Protein AF-A0A7C9TB06-F1 (afdb_monomer)

pLDDT: mean 81.24, std 16.53, range [35.62, 96.31]

Foldseek 3Di:
DDDPDDLCLQVVLVPDDPVVNVVVVVVDDDDDDDVPDDQDDPPDDNPDDDRDNDDDDDDDDCDPVNDDDDD

Solvent-accessible surface area (backbone atoms only — not comparable to full-atom values): 5287 Å² total; per-residue (Å²): 131,81,69,94,72,55,73,64,65,18,67,71,57,51,69,44,57,68,71,64,37,55,64,47,54,79,74,64,74,95,72,89,85,59,91,90,63,81,92,75,58,94,93,61,81,88,86,75,87,83,76,63,68,89,66,87,86,81,87,82,81,82,50,99,79,78,64,86,82,87,128

InterPro domains:
  IPR018490 Cyclic nucleotide-binding domain superfamily [SSF51206] (9-67)

Radius of gyration: 15.77 Å; Cα contacts (8 Å, |Δi|>4): 22; chains: 1; bounding box: 43×26×31 Å

Secondary structure (DSSP, 8-state):
---S--GGGSHHHHTS-HHHHHHHHTT----PPPTT--S--TTS--------SS---------TT------

Mean predicted aligned error: 8.75 Å

Sequence (71 aa):
MSSIHNPSQNHLLAALPTAEFDALAAHLELVPLRLGESLYEPGEKLQHAYFPTTAIVSLHYVTESGASAET

Structure (mmCIF, N/CA/C/O backbone):
data_AF-A0A7C9TB06-F1
#
_entry.id   AF-A0A7C9TB06-F1
#
loop_
_atom_site.group_PDB
_atom_site.id
_atom_site.type_symbol
_atom_site.label_atom_id
_atom_site.label_alt_id
_atom_site.label_comp_id
_atom_site.label_asym_id
_atom_site.label_entity_id
_atom_site.label_seq_id
_atom_site.pdbx_PDB_ins_code
_atom_site.Cartn_x
_atom_site.Cartn_y
_atom_site.Cartn_z
_atom_site.occupancy
_atom_site.B_iso_or_equiv
_atom_site.auth_seq_id
_atom_site.auth_comp_id
_atom_site.auth_asym_id
_atom_site.auth_atom_id
_atom_site.pdbx_PDB_model_num
ATOM 1 N N . MET A 1 1 ? -16.478 -16.118 8.331 1.00 42.31 1 MET A N 1
ATOM 2 C CA . MET A 1 1 ? -15.146 -16.572 7.881 1.00 42.31 1 MET A CA 1
ATOM 3 C C . MET A 1 1 ? -14.223 -15.387 8.045 1.00 42.31 1 MET A C 1
ATOM 5 O O . MET A 1 1 ? -14.294 -14.466 7.246 1.00 42.31 1 MET A O 1
ATOM 9 N N . SER A 1 2 ? -13.506 -15.329 9.164 1.00 46.91 2 SER A N 1
ATOM 10 C CA . SER A 1 2 ? -12.649 -14.198 9.520 1.00 46.91 2 SER A CA 1
ATOM 11 C C . SER A 1 2 ? -11.584 -14.046 8.440 1.00 46.91 2 SER A C 1
ATOM 13 O O . SER A 1 2 ? -10.837 -14.996 8.202 1.00 46.91 2 SER A O 1
ATOM 15 N N . SER A 1 3 ? -11.548 -12.913 7.737 1.00 60.78 3 SER A N 1
ATOM 16 C CA . SER A 1 3 ? -10.466 -12.652 6.796 1.00 60.78 3 SER A CA 1
ATOM 17 C C . SER A 1 3 ? -9.158 -12.693 7.585 1.00 60.78 3 SER A C 1
ATOM 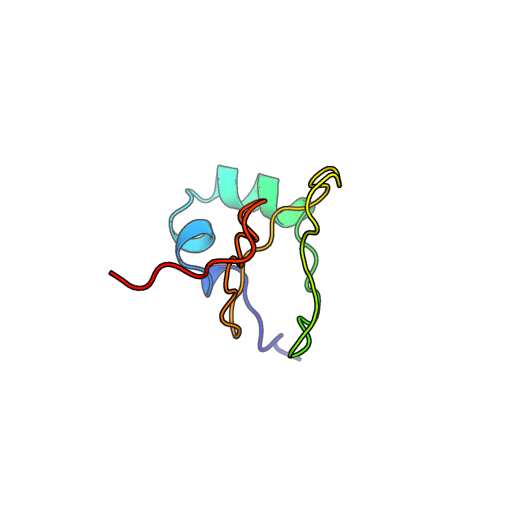19 O O . SER A 1 3 ? -8.968 -11.950 8.542 1.00 60.78 3 SER A O 1
ATOM 21 N N . ILE A 1 4 ? -8.262 -13.607 7.213 1.00 68.06 4 ILE A N 1
ATOM 22 C CA . ILE A 1 4 ? -6.924 -13.749 7.818 1.00 68.06 4 ILE A CA 1
ATOM 23 C C . ILE A 1 4 ? -6.080 -12.479 7.567 1.00 68.06 4 ILE A C 1
ATOM 25 O O . ILE A 1 4 ? -5.048 -12.262 8.198 1.00 68.06 4 ILE A O 1
ATOM 29 N N . HIS A 1 5 ? -6.564 -11.616 6.672 1.00 73.88 5 HIS A N 1
ATOM 30 C CA . HIS A 1 5 ? -5.964 -10.359 6.272 1.00 73.88 5 HIS A CA 1
ATOM 31 C C . HIS A 1 5 ? -6.764 -9.190 6.852 1.00 73.88 5 HIS A C 1
ATOM 33 O O . HIS A 1 5 ? -7.962 -9.051 6.586 1.00 73.88 5 HIS A O 1
ATOM 39 N N . ASN A 1 6 ? -6.082 -8.371 7.650 1.00 83.94 6 ASN A N 1
ATOM 40 C CA . ASN A 1 6 ? -6.583 -7.119 8.200 1.00 83.94 6 ASN A CA 1
ATOM 41 C C . ASN A 1 6 ? -5.617 -5.987 7.792 1.00 83.94 6 ASN A C 1
ATOM 43 O O . ASN A 1 6 ? -4.421 -6.109 8.067 1.00 83.94 6 ASN A O 1
ATOM 47 N N . PRO A 1 7 ? -6.095 -4.879 7.189 1.00 85.81 7 PRO A N 1
ATOM 48 C CA . PRO A 1 7 ? -5.254 -3.726 6.865 1.00 85.81 7 PRO A CA 1
ATOM 49 C C . PRO A 1 7 ? -4.436 -3.185 8.050 1.00 85.81 7 PRO A C 1
ATOM 51 O O . PRO A 1 7 ? -3.325 -2.705 7.847 1.00 85.81 7 PRO A O 1
ATOM 54 N N . SER A 1 8 ? -4.914 -3.336 9.292 1.00 85.94 8 SER A N 1
ATOM 55 C CA . SER A 1 8 ? -4.187 -2.9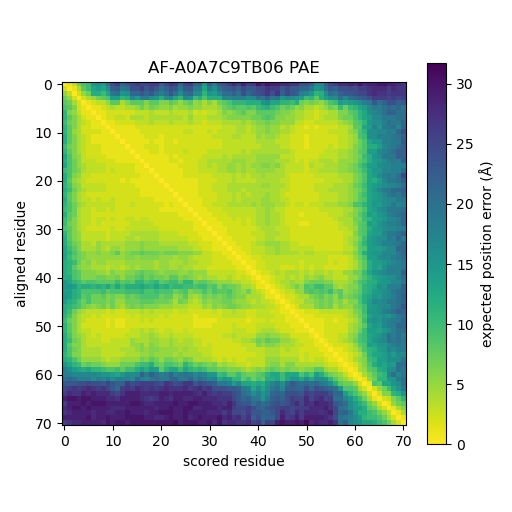65 10.518 1.00 85.94 8 SER A CA 1
ATOM 56 C C . SER A 1 8 ? -2.908 -3.783 10.762 1.00 85.94 8 SER A C 1
ATOM 58 O O . SER A 1 8 ? -2.145 -3.466 11.667 1.00 85.94 8 SER A O 1
ATOM 60 N N . GLN A 1 9 ? -2.659 -4.852 9.999 1.00 89.88 9 GLN A N 1
ATOM 61 C CA . GLN A 1 9 ? -1.375 -5.565 10.025 1.00 89.88 9 GLN A CA 1
ATOM 62 C C . GLN A 1 9 ? -0.266 -4.748 9.351 1.00 89.88 9 GLN A C 1
ATOM 64 O O . GLN A 1 9 ? 0.910 -4.939 9.651 1.00 89.88 9 GLN A O 1
ATOM 69 N N . ASN A 1 10 ? -0.623 -3.824 8.455 1.00 93.25 10 ASN A N 1
ATOM 70 C CA . ASN A 1 10 ? 0.317 -2.858 7.921 1.00 93.25 10 ASN A CA 1
ATOM 71 C C . ASN A 1 10 ? 0.513 -1.723 8.939 1.00 93.25 10 ASN A C 1
ATOM 73 O O . ASN A 1 10 ? -0.436 -1.029 9.303 1.00 93.25 10 ASN A O 1
ATOM 77 N N . HIS A 1 11 ? 1.754 -1.514 9.383 1.00 92.25 11 HIS A N 1
ATOM 78 C CA . HIS A 1 11 ? 2.059 -0.539 10.436 1.00 92.25 11 HIS A CA 1
ATOM 79 C C . HIS A 1 11 ? 1.723 0.907 10.047 1.00 92.25 11 HIS A C 1
ATOM 81 O O . HIS A 1 11 ? 1.387 1.700 10.922 1.00 92.25 11 HIS A O 1
ATOM 87 N N . LEU A 1 12 ? 1.794 1.256 8.757 1.00 92.69 12 LEU A N 1
ATOM 88 C CA . LEU A 1 12 ? 1.464 2.603 8.294 1.00 92.69 12 LEU A CA 1
ATOM 89 C C . LEU A 1 12 ? -0.041 2.856 8.401 1.00 92.69 12 LEU A C 1
ATOM 91 O O . LEU A 1 12 ? -0.445 3.878 8.941 1.00 92.69 12 LEU A O 1
ATOM 95 N N . LEU A 1 13 ? -0.863 1.903 7.952 1.00 94.19 13 LEU A N 1
ATOM 96 C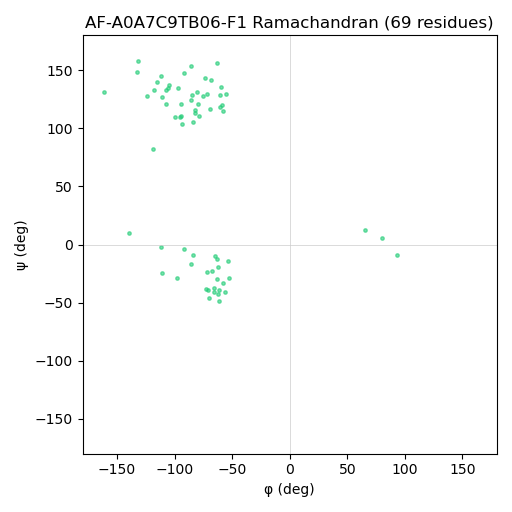 CA . LEU A 1 13 ? -2.319 1.994 8.084 1.00 94.19 13 LEU A CA 1
ATOM 97 C C . LEU A 1 13 ? -2.767 1.940 9.551 1.00 94.19 13 LEU A C 1
ATOM 99 O O . LEU A 1 13 ? -3.680 2.663 9.935 1.00 94.19 13 LEU A O 1
ATOM 103 N N . ALA A 1 14 ? -2.105 1.130 10.381 1.00 93.19 14 ALA A N 1
ATOM 104 C CA . ALA A 1 14 ? -2.406 1.014 11.809 1.00 93.19 14 ALA A CA 1
ATOM 105 C C . ALA A 1 14 ? -2.075 2.275 12.623 1.00 93.19 14 ALA A C 1
ATOM 107 O O . ALA A 1 14 ? -2.618 2.461 13.709 1.00 93.19 14 ALA A O 1
ATOM 108 N N . ALA A 1 15 ? -1.173 3.122 12.122 1.00 95.50 15 ALA A N 1
ATOM 109 C CA . ALA A 1 15 ? -0.785 4.369 12.773 1.00 95.50 15 ALA A CA 1
ATOM 110 C C . ALA A 1 15 ? -1.734 5.538 12.460 1.00 95.50 15 ALA A C 1
ATOM 112 O O . ALA A 1 15 ? -1.602 6.607 13.059 1.00 95.50 15 ALA A O 1
ATOM 113 N N . LEU A 1 16 ? -2.665 5.364 11.518 1.00 94.94 16 LEU A N 1
ATOM 114 C CA . LEU A 1 16 ? -3.614 6.408 11.155 1.00 94.94 16 LEU A CA 1
ATOM 115 C C . LEU A 1 16 ? -4.680 6.581 12.245 1.00 94.94 16 LEU A C 1
ATOM 117 O O . LEU A 1 16 ? -5.142 5.587 12.815 1.00 94.94 16 LEU A O 1
ATOM 121 N N . PRO A 1 17 ? -5.126 7.820 12.521 1.00 96.31 17 PRO A N 1
ATOM 122 C CA . PRO A 1 17 ? -6.330 8.010 13.308 1.00 96.31 17 PRO A CA 1
ATOM 123 C C . PRO A 1 17 ? -7.546 7.428 12.568 1.00 96.31 17 PRO A C 1
ATOM 125 O O . PRO A 1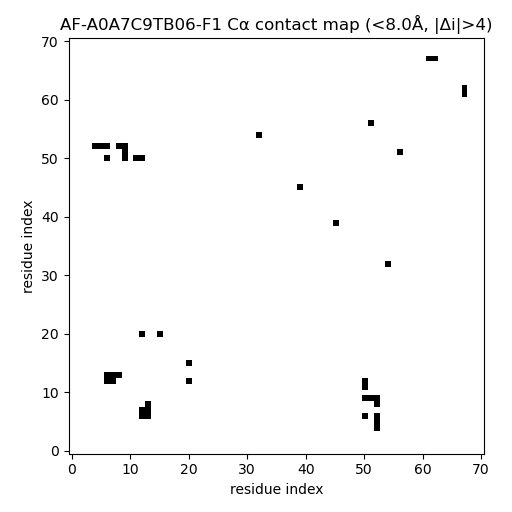 17 ? -7.545 7.248 11.348 1.00 96.31 17 PRO A O 1
ATOM 128 N N . THR A 1 18 ? -8.591 7.090 13.326 1.00 93.94 18 THR A N 1
ATOM 129 C CA . THR A 1 18 ? -9.735 6.316 12.819 1.00 93.94 18 THR A CA 1
ATOM 130 C C . THR A 1 18 ? -10.412 6.967 11.613 1.00 93.94 18 THR A C 1
ATOM 132 O O . THR A 1 18 ? -10.742 6.270 10.662 1.00 93.94 18 THR A O 1
ATOM 135 N N . ALA A 1 19 ? -10.578 8.292 11.612 1.00 95.12 19 ALA A N 1
ATOM 136 C CA . ALA A 1 19 ? -11.274 8.993 10.534 1.00 95.12 19 ALA A CA 1
ATOM 137 C C . ALA A 1 19 ? -10.514 8.915 9.196 1.00 95.12 19 ALA A C 1
ATOM 139 O O . ALA A 1 19 ? -11.113 8.702 8.143 1.00 95.12 19 ALA A O 1
ATOM 140 N N . GLU A 1 20 ? -9.191 9.057 9.234 1.00 94.94 20 GLU A N 1
ATOM 141 C CA . GLU A 1 20 ? -8.307 8.953 8.076 1.00 94.94 20 GLU A CA 1
ATOM 142 C C . GLU A 1 20 ? -8.207 7.510 7.578 1.00 94.94 20 GLU A C 1
ATOM 144 O O . GLU A 1 20 ? -8.211 7.272 6.368 1.00 94.94 20 GLU A O 1
ATOM 149 N N . PHE A 1 21 ? -8.155 6.545 8.502 1.00 93.94 21 PHE A N 1
ATOM 150 C CA . PHE A 1 21 ? -8.210 5.130 8.151 1.00 93.94 21 PHE A CA 1
ATOM 151 C C . PHE A 1 21 ? -9.526 4.785 7.450 1.00 93.94 21 PHE A C 1
ATOM 153 O O . PHE A 1 21 ? -9.487 4.179 6.386 1.00 93.94 21 PHE A O 1
ATOM 160 N N . ASP A 1 22 ? -10.673 5.201 7.992 1.00 93.12 22 ASP A N 1
ATOM 161 C CA . ASP A 1 22 ? -11.992 4.897 7.429 1.00 93.12 22 ASP A CA 1
ATOM 162 C C . ASP A 1 22 ? -12.159 5.482 6.017 1.00 93.12 22 ASP A C 1
ATOM 164 O O . ASP A 1 22 ? -12.695 4.820 5.124 1.00 93.12 22 ASP A O 1
ATOM 168 N N . ALA A 1 23 ? -11.641 6.694 5.785 1.00 94.19 23 ALA A N 1
ATOM 169 C CA . ALA A 1 23 ? -11.632 7.316 4.463 1.00 94.19 23 ALA A CA 1
ATOM 170 C C . ALA A 1 23 ? -10.812 6.505 3.445 1.00 94.19 23 ALA A C 1
ATOM 172 O O . ALA A 1 23 ? -11.251 6.313 2.312 1.00 94.19 23 ALA A O 1
ATOM 173 N N . LEU A 1 24 ? -9.640 5.997 3.839 1.00 92.75 24 LEU A N 1
ATOM 174 C CA . LEU A 1 24 ? -8.818 5.143 2.979 1.00 92.75 24 LEU A CA 1
ATOM 175 C C . LEU A 1 24 ? -9.411 3.744 2.814 1.00 92.75 24 LEU A C 1
ATOM 177 O O . LEU A 1 24 ? -9.364 3.200 1.715 1.00 92.75 24 LEU A O 1
ATOM 181 N N . ALA A 1 25 ? -9.990 3.173 3.870 1.00 91.38 25 ALA A N 1
ATOM 182 C CA . ALA A 1 25 ? -10.534 1.820 3.889 1.00 91.38 25 ALA A CA 1
ATOM 183 C C . ALA A 1 25 ? -11.611 1.613 2.817 1.00 91.38 25 ALA A C 1
ATOM 185 O O . ALA A 1 25 ? -11.674 0.538 2.226 1.00 91.38 25 ALA A O 1
ATOM 186 N N . ALA A 1 26 ? -12.392 2.651 2.499 1.00 91.69 26 ALA A N 1
ATOM 187 C CA . ALA A 1 26 ? -13.368 2.633 1.408 1.00 91.69 26 ALA A CA 1
ATOM 188 C C . ALA A 1 26 ? -12.747 2.426 0.009 1.00 91.69 26 ALA A C 1
ATOM 190 O O . ALA A 1 26 ? -13.448 2.043 -0.927 1.00 91.69 26 ALA A O 1
ATOM 191 N N . HIS A 1 27 ? -11.446 2.680 -0.137 1.00 93.81 27 HIS A N 1
ATOM 192 C CA . HIS A 1 27 ? -10.686 2.555 -1.380 1.00 93.81 27 HIS A CA 1
ATOM 193 C C . HIS A 1 27 ? -9.661 1.412 -1.352 1.00 93.81 27 HIS A C 1
ATOM 195 O O . HIS A 1 27 ? -8.966 1.199 -2.345 1.00 93.81 27 HIS A O 1
ATOM 201 N N . LEU A 1 28 ? -9.538 0.692 -0.232 1.00 93.56 28 LEU A N 1
ATOM 202 C CA . LEU A 1 28 ? -8.615 -0.430 -0.118 1.00 93.56 28 LEU A CA 1
ATOM 203 C C . LEU A 1 28 ? -9.217 -1.687 -0.742 1.00 93.56 28 LEU A C 1
ATOM 205 O O . LEU A 1 28 ? -10.330 -2.099 -0.421 1.00 93.56 28 LEU A O 1
ATOM 209 N N . GLU A 1 29 ? -8.418 -2.343 -1.574 1.00 93.12 29 GLU A N 1
ATOM 210 C CA . GLU A 1 29 ? -8.722 -3.654 -2.130 1.00 93.12 29 GLU A CA 1
ATOM 211 C C . GLU A 1 29 ? -7.663 -4.660 -1.673 1.00 93.12 29 GLU A C 1
ATOM 213 O O . GLU A 1 29 ? -6.459 -4.394 -1.727 1.00 93.12 29 GLU A O 1
ATOM 218 N N . LEU A 1 30 ? -8.110 -5.829 -1.205 1.00 91.19 30 LEU A N 1
ATOM 219 C CA . LEU A 1 30 ? -7.205 -6.922 -0.870 1.00 91.19 30 LEU A CA 1
ATOM 220 C C . LEU A 1 30 ? -6.776 -7.633 -2.155 1.00 91.19 30 LEU A C 1
ATOM 222 O O . LEU A 1 30 ? -7.567 -8.360 -2.754 1.00 91.19 30 LEU A O 1
ATOM 226 N N . VAL A 1 31 ? -5.507 -7.478 -2.525 1.00 92.00 31 VAL A N 1
ATOM 227 C CA . VAL A 1 31 ? -4.922 -8.119 -3.708 1.00 92.00 31 VAL A CA 1
ATOM 228 C C . VAL A 1 31 ? -3.823 -9.115 -3.316 1.00 92.00 31 VAL A C 1
ATOM 230 O O . VAL A 1 31 ? -3.044 -8.845 -2.396 1.00 92.00 31 VAL A O 1
ATOM 233 N N . PRO A 1 32 ? -3.733 -10.285 -3.976 1.00 91.38 32 PRO A N 1
ATOM 234 C CA . PRO A 1 32 ? -2.61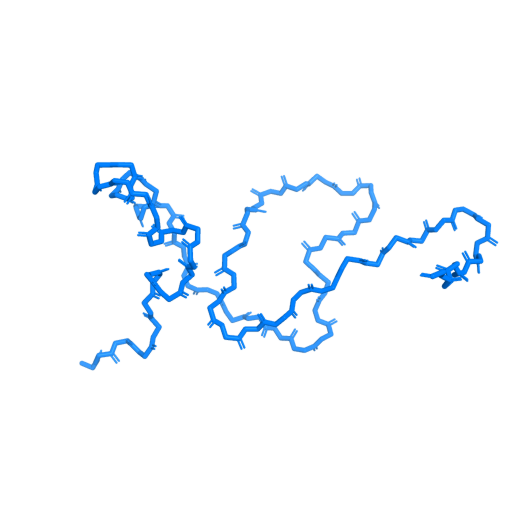9 -11.201 -3.774 1.00 91.38 32 PRO A CA 1
ATOM 235 C C . PRO A 1 32 ? -1.364 -10.673 -4.480 1.00 91.38 32 PRO A C 1
ATOM 237 O O . PRO A 1 32 ? -1.405 -10.430 -5.680 1.00 91.38 32 PRO A O 1
ATOM 240 N N . LEU A 1 33 ? -0.245 -10.570 -3.758 1.00 91.00 33 LEU A N 1
ATOM 241 C CA . LEU A 1 33 ? 1.068 -10.282 -4.347 1.00 91.00 33 LEU A CA 1
ATOM 242 C C . LEU A 1 33 ? 1.808 -11.594 -4.614 1.00 91.00 33 LEU A C 1
ATOM 244 O O . LEU A 1 33 ? 2.029 -12.382 -3.688 1.00 91.00 33 LEU A O 1
ATOM 248 N N . ARG A 1 34 ? 2.176 -11.854 -5.870 1.00 90.50 34 ARG A N 1
ATOM 249 C CA . ARG A 1 34 ? 2.873 -13.086 -6.263 1.00 90.50 34 ARG A CA 1
ATOM 250 C C . ARG A 1 34 ? 4.385 -12.895 -6.207 1.00 90.50 34 ARG A C 1
ATOM 252 O O . ARG A 1 34 ? 4.916 -11.825 -6.486 1.00 90.50 34 ARG A O 1
ATOM 259 N N . LEU A 1 35 ? 5.103 -13.965 -5.871 1.00 88.69 35 LEU A N 1
ATOM 260 C CA . LEU A 1 35 ? 6.562 -13.949 -5.918 1.00 88.69 35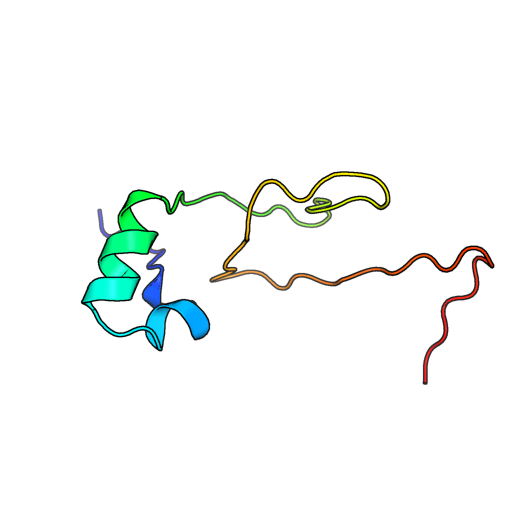 LEU A CA 1
ATOM 261 C C . LEU A 1 35 ? 7.037 -13.671 -7.352 1.00 88.69 35 LEU A C 1
ATOM 263 O O . LEU A 1 35 ? 6.621 -14.360 -8.282 1.00 88.69 35 LEU A O 1
ATOM 267 N N . GLY A 1 36 ? 7.924 -12.687 -7.504 1.00 86.81 36 GLY A N 1
ATOM 268 C CA . GLY A 1 36 ? 8.461 -12.274 -8.803 1.00 86.81 36 GLY A CA 1
ATOM 269 C C . GLY A 1 36 ? 7.538 -11.357 -9.613 1.00 86.81 36 GLY A C 1
ATOM 270 O O . GLY A 1 36 ? 7.857 -11.054 -10.758 1.00 86.81 36 GLY A O 1
ATOM 271 N N . GLU A 1 37 ? 6.411 -10.917 -9.050 1.00 88.50 37 GLU A N 1
ATOM 272 C CA . GLU A 1 37 ? 5.541 -9.923 -9.678 1.00 88.50 37 GLU A CA 1
ATOM 273 C C . GLU A 1 37 ? 6.190 -8.533 -9.657 1.00 88.50 37 GLU A C 1
ATOM 275 O O . GLU A 1 37 ? 6.644 -8.061 -8.612 1.00 88.50 37 GLU A O 1
ATOM 280 N N . SER A 1 38 ? 6.225 -7.875 -10.817 1.00 87.50 38 SER A N 1
ATOM 281 C CA . SER A 1 38 ? 6.645 -6.479 -10.924 1.00 87.50 38 SER A CA 1
ATOM 282 C C . SER A 1 38 ? 5.464 -5.574 -10.572 1.00 87.50 38 SER A C 1
ATOM 284 O O . SER A 1 38 ? 4.447 -5.592 -11.260 1.00 87.50 38 SER A O 1
ATOM 286 N N . LEU A 1 39 ? 5.578 -4.800 -9.486 1.00 87.81 39 LEU A N 1
ATOM 287 C CA . LEU A 1 39 ? 4.533 -3.848 -9.065 1.00 87.81 39 LEU A CA 1
ATOM 288 C C . LEU A 1 39 ? 4.649 -2.486 -9.758 1.00 87.81 39 LEU A C 1
ATOM 290 O O . LEU A 1 39 ? 3.724 -1.677 -9.694 1.00 87.81 39 LEU A O 1
ATOM 294 N N . TYR A 1 40 ? 5.809 -2.216 -10.351 1.00 85.00 40 TYR A N 1
ATOM 295 C CA . TYR A 1 40 ? 6.140 -0.959 -11.000 1.00 85.00 40 TYR A CA 1
ATOM 296 C C . TYR A 1 40 ? 7.319 -1.164 -11.948 1.00 85.00 40 TYR A C 1
ATOM 298 O O . TYR A 1 40 ? 8.357 -1.685 -11.530 1.00 85.00 40 TYR A O 1
ATOM 306 N N . GLU A 1 41 ? 7.187 -0.679 -13.181 1.00 82.94 41 GLU A N 1
ATOM 307 C CA . GLU A 1 41 ? 8.282 -0.629 -14.146 1.00 82.94 41 GLU A CA 1
ATOM 308 C C . GLU A 1 41 ? 8.719 0.816 -14.444 1.00 82.94 41 GLU A C 1
ATOM 310 O O . GLU A 1 41 ? 7.892 1.736 -14.470 1.00 82.94 41 GLU A O 1
ATOM 315 N N . PRO A 1 42 ? 10.024 1.062 -14.677 1.00 78.69 42 PRO A N 1
ATOM 316 C CA . PRO A 1 42 ? 10.508 2.383 -15.061 1.00 78.69 42 PRO A CA 1
ATOM 317 C C . PRO A 1 42 ? 9.800 2.917 -16.312 1.00 78.69 42 PRO A C 1
ATOM 319 O O . PRO A 1 42 ? 9.758 2.259 -17.347 1.00 78.69 42 PRO A O 1
ATOM 322 N N . GLY A 1 43 ? 9.290 4.145 -16.228 1.00 79.56 43 GLY A N 1
ATOM 323 C CA . GLY A 1 43 ? 8.570 4.797 -17.328 1.00 79.56 43 GLY A CA 1
ATOM 324 C C . GLY A 1 43 ? 7.053 4.603 -17.281 1.00 79.56 43 GLY A C 1
ATOM 325 O O . GLY A 1 43 ? 6.337 5.305 -17.996 1.00 79.56 43 GLY A O 1
ATOM 326 N N . GLU A 1 44 ? 6.549 3.736 -16.402 1.00 82.19 44 GLU A N 1
ATOM 327 C CA . GLU A 1 44 ? 5.119 3.621 -16.141 1.00 82.19 44 GLU A CA 1
ATOM 328 C C . GLU A 1 44 ? 4.651 4.620 -15.077 1.00 82.19 44 GLU A C 1
ATOM 330 O O . GLU A 1 44 ? 5.399 5.070 -14.208 1.00 82.19 44 GLU A O 1
ATOM 335 N N . LYS A 1 45 ? 3.370 4.993 -15.132 1.00 81.94 45 LYS A N 1
ATOM 336 C CA . LYS A 1 45 ? 2.757 5.829 -14.098 1.00 81.94 45 LYS A CA 1
ATOM 337 C C . LYS A 1 45 ? 2.268 4.939 -12.959 1.00 81.94 45 LYS A C 1
ATOM 339 O O . LYS A 1 45 ? 1.418 4.083 -13.181 1.00 81.94 45 LYS A O 1
ATOM 344 N N . LEU A 1 46 ? 2.722 5.206 -11.733 1.00 82.88 46 LEU A N 1
ATOM 345 C CA . LEU A 1 46 ? 2.155 4.590 -10.529 1.00 82.88 46 LEU A CA 1
ATOM 346 C C . LEU A 1 46 ? 0.657 4.909 -10.430 1.00 82.88 46 LEU A C 1
ATOM 348 O O . LEU A 1 46 ? 0.271 6.071 -10.288 1.00 82.88 46 LEU A O 1
ATOM 352 N N . GLN A 1 47 ? -0.177 3.873 -10.525 1.00 86.56 47 GLN A N 1
ATOM 353 C CA . GLN A 1 47 ? -1.637 3.998 -10.433 1.00 86.56 47 GLN A CA 1
ATOM 354 C C . GLN A 1 47 ? -2.170 3.681 -9.034 1.00 86.56 47 GLN A C 1
ATOM 356 O O . GLN A 1 47 ? -3.185 4.238 -8.624 1.00 86.56 47 GLN A O 1
ATOM 361 N N . HIS A 1 48 ? -1.467 2.823 -8.291 1.00 90.88 48 HIS A N 1
ATOM 362 C CA . HIS A 1 48 ? -1.888 2.336 -6.982 1.00 90.88 48 HIS A CA 1
ATOM 363 C C . HIS A 1 48 ? -0.745 2.422 -5.973 1.00 90.88 48 HIS A C 1
ATOM 365 O O . HIS A 1 48 ? 0.427 2.268 -6.321 1.00 90.88 48 HIS A O 1
ATOM 371 N N . ALA A 1 49 ? -1.105 2.646 -4.711 1.00 91.75 49 ALA A N 1
ATOM 372 C CA . ALA A 1 49 ? -0.215 2.458 -3.577 1.00 91.75 49 ALA A CA 1
ATOM 373 C C . ALA A 1 49 ? -0.490 1.084 -2.959 1.00 91.75 49 ALA A C 1
ATOM 375 O O . ALA A 1 49 ? -1.646 0.720 -2.742 1.00 91.75 49 ALA A O 1
ATOM 376 N N . TYR A 1 50 ? 0.568 0.337 -2.659 1.00 92.50 50 TYR A N 1
ATOM 377 C CA . TYR A 1 50 ? 0.465 -0.984 -2.046 1.00 92.50 50 TYR A CA 1
ATOM 378 C C . TYR A 1 50 ? 0.849 -0.912 -0.569 1.00 92.50 50 TYR A C 1
ATOM 380 O O . TYR A 1 50 ? 1.855 -0.301 -0.209 1.00 92.50 50 TYR A O 1
ATOM 388 N N . PHE A 1 51 ? 0.077 -1.595 0.278 1.00 93.50 51 PHE A N 1
ATOM 389 C CA . PHE A 1 51 ? 0.332 -1.733 1.714 1.00 93.50 51 PHE A CA 1
ATOM 390 C C . PHE A 1 51 ? 0.519 -3.220 2.055 1.00 93.50 51 PHE A C 1
ATOM 392 O O . PHE A 1 51 ? -0.436 -3.875 2.476 1.00 93.50 51 PHE A O 1
ATOM 399 N N . PRO A 1 52 ? 1.719 -3.798 1.847 1.00 92.12 52 PRO A N 1
ATOM 400 C CA . PRO A 1 52 ? 1.948 -5.217 2.093 1.00 92.12 52 PRO A CA 1
ATOM 401 C C . PRO A 1 52 ? 1.667 -5.592 3.552 1.00 92.12 52 PRO A C 1
ATOM 403 O O . PRO A 1 52 ? 2.091 -4.891 4.474 1.00 92.12 52 PRO A O 1
ATOM 406 N N . THR A 1 53 ? 0.970 -6.712 3.754 1.00 91.12 53 THR A N 1
ATOM 407 C CA . THR A 1 53 ? 0.678 -7.283 5.084 1.00 91.12 53 THR A CA 1
ATOM 408 C C . THR A 1 53 ? 1.418 -8.596 5.342 1.00 91.12 53 THR A C 1
ATOM 410 O O . THR A 1 53 ? 1.627 -8.966 6.492 1.00 91.12 53 THR A O 1
ATOM 413 N N . THR A 1 54 ? 1.796 -9.327 4.287 1.00 89.31 54 THR A N 1
ATOM 414 C CA . THR A 1 54 ? 2.424 -10.664 4.374 1.00 89.31 54 THR A CA 1
ATOM 415 C C . THR A 1 54 ? 3.562 -10.871 3.368 1.00 89.31 54 THR A C 1
ATOM 417 O O . THR A 1 54 ? 4.006 -12.000 3.176 1.00 89.31 54 THR A O 1
ATOM 420 N N . ALA A 1 55 ? 4.009 -9.813 2.688 1.00 88.94 55 ALA A N 1
ATOM 421 C CA . ALA A 1 55 ? 5.016 -9.875 1.630 1.00 88.94 55 ALA A CA 1
ATOM 422 C C . ALA A 1 55 ? 6.108 -8.820 1.841 1.00 88.94 55 ALA A C 1
ATOM 424 O O . ALA A 1 55 ? 5.880 -7.804 2.498 1.00 88.94 55 ALA A O 1
ATOM 425 N N . ILE A 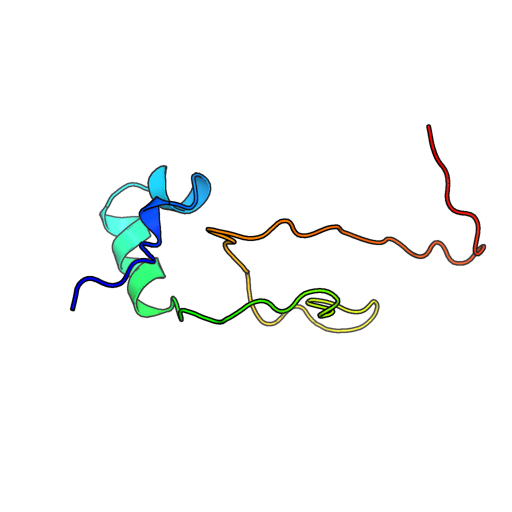1 56 ? 7.278 -9.062 1.250 1.00 87.81 56 ILE A N 1
ATOM 426 C CA . ILE A 1 56 ? 8.385 -8.105 1.169 1.00 87.81 56 ILE A CA 1
ATOM 427 C C . ILE A 1 56 ? 8.458 -7.611 -0.275 1.00 87.81 56 ILE A C 1
ATOM 429 O O . ILE A 1 56 ? 8.424 -8.418 -1.202 1.00 87.81 56 ILE A O 1
ATOM 433 N N . VAL A 1 57 ? 8.561 -6.295 -0.457 1.00 88.81 57 VAL A N 1
ATOM 434 C CA . VAL A 1 57 ? 8.715 -5.655 -1.768 1.00 88.81 57 VAL A CA 1
ATOM 435 C C . VAL A 1 57 ? 10.11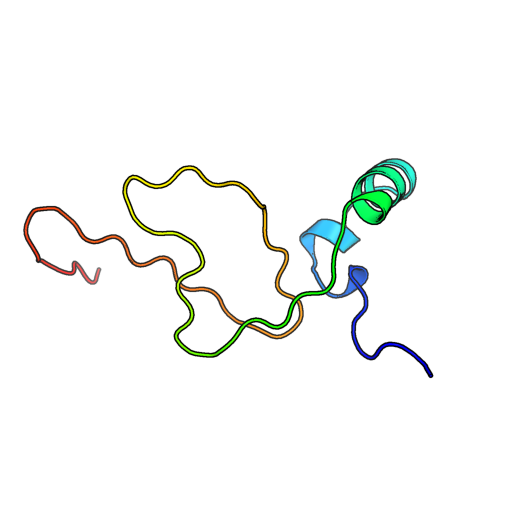8 -5.064 -1.844 1.00 88.81 57 VAL A C 1
ATOM 437 O O . VAL A 1 57 ? 10.524 -4.318 -0.955 1.00 88.81 57 VAL A O 1
ATOM 440 N N . SER A 1 58 ? 10.854 -5.413 -2.896 1.00 87.50 58 SER A N 1
ATOM 441 C CA . SER A 1 58 ? 12.181 -4.871 -3.185 1.00 87.50 58 SER A CA 1
ATOM 442 C C 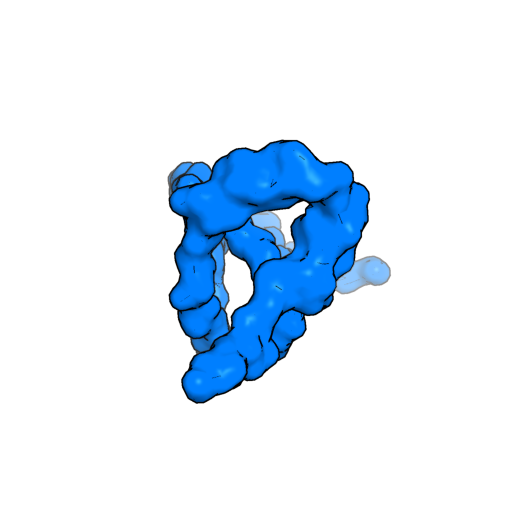. SER A 1 58 ? 12.080 -3.884 -4.341 1.00 87.50 58 SER A C 1
ATOM 444 O O . SER A 1 58 ? 11.430 -4.171 -5.346 1.00 87.50 58 SER A O 1
ATOM 446 N N . LEU A 1 59 ? 12.722 -2.726 -4.204 1.00 82.25 59 LEU A N 1
ATOM 447 C CA . LEU A 1 59 ? 12.808 -1.743 -5.274 1.00 82.25 59 LEU A CA 1
ATOM 448 C C . LEU A 1 59 ? 14.116 -1.948 -6.034 1.00 82.25 59 LEU A C 1
ATOM 450 O O . LEU A 1 59 ? 15.197 -1.674 -5.517 1.00 82.25 59 LEU A O 1
ATOM 454 N N . HIS A 1 60 ? 14.011 -2.440 -7.263 1.00 72.31 60 HIS A N 1
ATOM 455 C CA . HIS A 1 60 ? 15.163 -2.650 -8.130 1.00 72.31 60 HIS A CA 1
ATOM 456 C C . HIS A 1 60 ? 15.347 -1.420 -9.020 1.00 72.31 60 HIS A C 1
ATOM 458 O O . HIS A 1 60 ? 14.613 -1.226 -9.986 1.00 72.31 60 HIS A O 1
ATOM 464 N N . TYR A 1 61 ? 16.325 -0.576 -8.697 1.00 61.19 61 TYR A N 1
ATOM 465 C CA . TYR A 1 61 ? 16.744 0.497 -9.593 1.00 61.19 61 TYR A CA 1
ATOM 466 C C . TYR A 1 61 ? 17.711 -0.070 -10.631 1.00 61.19 61 TYR A C 1
ATOM 468 O O . TYR A 1 61 ? 18.827 -0.461 -10.295 1.00 61.19 61 TYR A O 1
ATOM 476 N N . VAL A 1 62 ? 17.297 -0.100 -11.899 1.00 53.38 62 VAL A N 1
ATOM 477 C CA . VAL A 1 62 ? 18.232 -0.302 -13.010 1.00 53.38 62 VAL A CA 1
ATOM 478 C C . VAL A 1 62 ? 18.827 1.063 -13.337 1.00 53.38 62 VAL A C 1
ATOM 480 O O . VAL A 1 62 ? 18.152 1.935 -13.877 1.00 53.38 62 VAL A O 1
ATOM 483 N N . THR A 1 63 ? 20.080 1.282 -12.955 1.00 52.88 63 THR A N 1
ATOM 484 C CA . THR A 1 63 ? 20.858 2.429 -13.430 1.00 52.88 63 THR A CA 1
ATOM 485 C C . THR A 1 63 ? 21.144 2.232 -14.928 1.00 52.88 63 THR A C 1
ATOM 487 O O . THR A 1 63 ? 21.411 1.110 -15.359 1.00 52.88 63 THR A O 1
ATOM 490 N N . GLU A 1 64 ? 21.104 3.297 -15.744 1.00 49.56 64 GLU A N 1
ATOM 491 C CA . GLU A 1 64 ? 21.369 3.250 -17.206 1.00 49.56 64 GLU A CA 1
ATOM 492 C C . GLU A 1 64 ? 22.715 2.595 -17.584 1.00 49.56 64 GLU A C 1
ATOM 494 O O . GLU A 1 64 ? 22.936 2.232 -18.736 1.00 49.56 64 GLU A O 1
ATOM 499 N N . SER A 1 65 ? 23.622 2.413 -16.622 1.00 53.75 65 SER A N 1
ATOM 500 C CA . SER A 1 65 ? 24.937 1.802 -16.809 1.00 53.75 65 SER A CA 1
ATOM 501 C C . SER A 1 65 ? 24.989 0.287 -16.571 1.00 53.75 65 SER A C 1
ATOM 503 O O . SER A 1 65 ? 26.051 -0.303 -16.760 1.00 53.75 65 SER A O 1
ATOM 505 N N . GLY A 1 66 ? 23.899 -0.365 -16.141 1.00 52.44 66 GLY A N 1
ATOM 506 C CA . GLY A 1 66 ? 23.881 -1.813 -15.879 1.00 52.44 66 GLY A CA 1
ATOM 507 C C . GLY A 1 66 ? 24.786 -2.269 -14.723 1.00 52.44 66 GLY A C 1
ATOM 508 O O . GLY A 1 66 ? 25.023 -3.465 -14.560 1.00 52.44 66 GLY A O 1
ATOM 509 N N . ALA A 1 67 ? 25.293 -1.338 -13.912 1.00 49.19 67 ALA A N 1
ATOM 510 C CA . ALA A 1 67 ? 26.117 -1.636 -12.749 1.00 49.19 67 ALA A CA 1
ATOM 511 C C . ALA A 1 67 ? 25.256 -1.576 -11.481 1.00 49.19 67 ALA A C 1
ATOM 513 O O . ALA A 1 67 ? 24.828 -0.504 -11.049 1.00 49.19 67 ALA A O 1
ATOM 514 N N . SER A 1 68 ? 25.016 -2.744 -10.884 1.00 52.12 68 SER A N 1
ATOM 515 C CA . SER A 1 68 ? 24.485 -2.854 -9.525 1.00 52.12 68 SER A CA 1
ATOM 516 C C . SER A 1 68 ? 25.571 -2.388 -8.553 1.00 52.12 68 SER A C 1
ATOM 518 O O . SER A 1 68 ? 26.641 -2.992 -8.507 1.00 52.12 68 SER A O 1
ATOM 520 N N . ALA A 1 69 ? 25.331 -1.310 -7.806 1.00 47.44 69 ALA A N 1
ATOM 521 C CA . ALA A 1 69 ? 26.229 -0.872 -6.742 1.00 47.44 69 ALA A CA 1
ATOM 522 C C . ALA A 1 69 ? 25.738 -1.445 -5.406 1.00 47.44 69 ALA A C 1
ATOM 524 O O . ALA A 1 69 ? 24.678 -1.068 -4.913 1.00 47.44 69 ALA A O 1
ATOM 525 N N . GLU A 1 70 ? 26.506 -2.382 -4.858 1.00 35.62 70 GLU A N 1
ATOM 526 C CA . GLU A 1 70 ? 26.487 -2.741 -3.442 1.00 35.62 70 GLU A CA 1
ATOM 527 C C . GLU A 1 70 ? 27.417 -1.758 -2.714 1.00 35.62 70 GLU A C 1
ATOM 529 O O . GLU A 1 70 ? 28.559 -1.560 -3.137 1.00 35.62 70 GLU A O 1
ATOM 534 N N . THR A 1 71 ? 26.927 -1.122 -1.652 1.00 44.91 71 THR A N 1
ATOM 535 C CA . THR A 1 71 ? 27.751 -0.435 -0.642 1.00 44.91 71 THR A CA 1
ATOM 536 C C . THR A 1 71 ? 27.210 -0.743 0.732 1.00 44.91 71 THR A C 1
ATOM 538 O O . THR A 1 71 ? 25.965 -0.697 0.864 1.00 44.91 71 THR A O 1
#

Organism: NCBI:txid1559896